Protein AF-W7CZD5-F1 (afdb_monomer_lite)

Organism: NCBI:txid1265861

Foldseek 3Di:
DVVVVVVVVVVVLVVVLVVLLVVLVVLLVVLVVCCVPDPPVVSVVSNVVSVVSNVVSVVVVCCVVVVVVVD

Sequence (71 aa):
MAIIEIMKERYLYILLFVAAFAVSAVILWGGWRMRFSVPRIVAMLLFLIGLSLAISTLYLLLYVILGDATV

Radius of gyration: 16.36 Å; chains: 1; bounding box: 36×21×46 Å

Secondary structure (DSSP, 8-state):
-HHHHHHHHHHHHHHHHHHHHHHHHHHHHHHHHHTTTS-HHHHHHHHHHHHHHHHHHH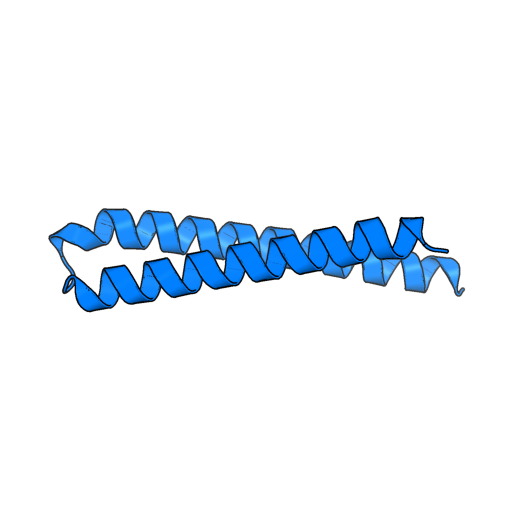HHHHHHHHHHH--

Structure (mmCIF, N/CA/C/O backbone):
data_AF-W7CZD5-F1
#
_entry.id   AF-W7CZD5-F1
#
loop_
_atom_site.group_PDB
_atom_site.id
_atom_site.type_symbol
_atom_site.label_atom_id
_atom_site.label_alt_id
_atom_site.label_comp_id
_atom_site.label_asym_id
_atom_site.label_entity_id
_atom_site.label_seq_id
_atom_site.pdbx_PDB_ins_code
_atom_site.Cartn_x
_atom_site.Cartn_y
_atom_site.Cartn_z
_atom_site.occupancy
_atom_site.B_iso_or_equiv
_atom_site.auth_seq_id
_atom_site.auth_comp_id
_atom_site.auth_asym_id
_atom_site.auth_atom_id
_atom_site.pdbx_PDB_model_num
ATOM 1 N N . MET A 1 1 ? 14.206 -12.499 -27.184 1.00 53.62 1 MET A N 1
ATOM 2 C CA . MET A 1 1 ? 13.679 -13.011 -25.897 1.00 53.62 1 MET A CA 1
ATOM 3 C C . MET A 1 1 ? 13.754 -11.977 -24.777 1.00 53.62 1 MET A C 1
ATOM 5 O O . MET A 1 1 ? 12.746 -11.822 -24.107 1.00 53.62 1 MET A O 1
ATOM 9 N N . ALA A 1 2 ? 14.835 -11.196 -24.649 1.00 59.62 2 ALA A N 1
ATOM 10 C CA . ALA A 1 2 ? 15.006 -10.200 -23.575 1.00 59.62 2 ALA A CA 1
ATOM 11 C C . ALA A 1 2 ? 13.875 -9.150 -23.431 1.00 59.62 2 ALA A C 1
ATOM 13 O O . ALA A 1 2 ? 13.473 -8.822 -22.323 1.00 59.62 2 ALA A O 1
ATOM 14 N N . ILE A 1 3 ? 13.294 -8.660 -24.535 1.00 61.50 3 ILE A N 1
ATOM 15 C CA . ILE A 1 3 ? 12.224 -7.636 -24.490 1.00 61.50 3 ILE A CA 1
ATOM 16 C C . ILE A 1 3 ? 10.937 -8.173 -23.831 1.00 61.50 3 ILE A C 1
ATOM 18 O O . ILE A 1 3 ? 10.231 -7.437 -23.147 1.00 61.50 3 ILE A O 1
ATOM 22 N N . ILE A 1 4 ? 10.637 -9.465 -24.004 1.00 64.19 4 ILE A N 1
ATOM 23 C CA . ILE A 1 4 ? 9.421 -10.092 -23.459 1.00 64.19 4 ILE A CA 1
ATOM 24 C C . ILE A 1 4 ? 9.551 -10.301 -21.945 1.00 64.19 4 ILE A C 1
ATOM 26 O O . ILE A 1 4 ? 8.566 -10.152 -21.225 1.00 64.19 4 ILE A O 1
ATOM 30 N N . GLU A 1 5 ? 10.750 -10.622 -21.458 1.00 64.50 5 GLU A N 1
ATOM 31 C CA . GLU A 1 5 ? 11.023 -10.761 -20.021 1.00 64.50 5 GLU A CA 1
ATOM 32 C C . GLU A 1 5 ? 10.906 -9.413 -19.306 1.00 64.50 5 GLU A C 1
ATOM 34 O O . GLU A 1 5 ? 10.159 -9.312 -18.337 1.00 64.50 5 GLU A O 1
ATOM 39 N N . ILE A 1 6 ? 11.494 -8.354 -19.872 1.00 64.00 6 ILE A N 1
ATOM 40 C CA . ILE A 1 6 ? 11.378 -6.988 -19.338 1.00 64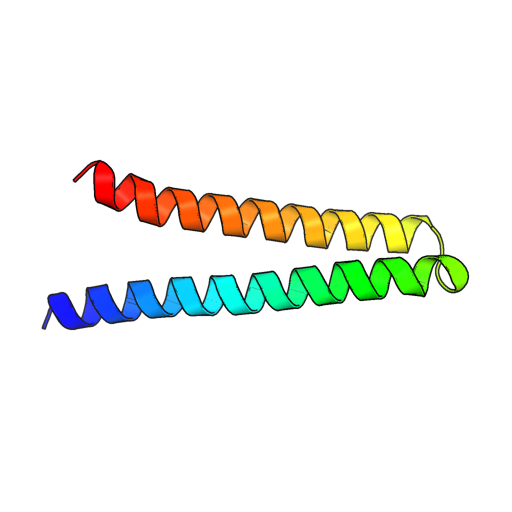.00 6 ILE A CA 1
ATOM 41 C C . ILE A 1 6 ? 9.910 -6.533 -19.316 1.00 64.00 6 ILE A C 1
ATOM 43 O O . ILE A 1 6 ? 9.433 -5.986 -18.324 1.00 64.00 6 ILE A O 1
ATOM 47 N N . MET A 1 7 ? 9.148 -6.790 -20.386 1.00 62.62 7 MET A N 1
ATOM 48 C CA . MET A 1 7 ? 7.720 -6.453 -20.423 1.00 62.62 7 MET A CA 1
ATOM 49 C C . MET A 1 7 ? 6.930 -7.195 -19.336 1.00 62.62 7 MET A C 1
ATOM 51 O O . MET A 1 7 ? 6.113 -6.577 -18.654 1.00 62.62 7 MET A O 1
ATOM 55 N N . LYS A 1 8 ? 7.184 -8.495 -19.131 1.00 70.69 8 LYS A N 1
ATOM 56 C CA . LYS A 1 8 ? 6.514 -9.296 -18.092 1.00 70.69 8 LYS A CA 1
ATOM 57 C C . LYS A 1 8 ? 6.797 -8.781 -16.685 1.00 70.69 8 LYS A C 1
ATOM 59 O O . LYS A 1 8 ? 5.861 -8.697 -15.892 1.00 70.69 8 LYS A O 1
ATOM 64 N N . GLU A 1 9 ? 8.038 -8.409 -16.387 1.00 66.81 9 GLU A N 1
ATOM 65 C CA . GLU A 1 9 ? 8.397 -7.839 -15.086 1.00 66.81 9 GLU A CA 1
ATOM 66 C C . GLU A 1 9 ? 7.629 -6.542 -14.821 1.00 66.81 9 GLU A C 1
ATOM 68 O O . GLU A 1 9 ? 6.995 -6.403 -13.775 1.00 66.81 9 GLU A O 1
ATOM 73 N N . ARG A 1 10 ? 7.563 -5.636 -15.806 1.00 67.38 10 ARG A N 1
ATOM 74 C CA . ARG A 1 10 ? 6.803 -4.377 -15.691 1.00 67.38 10 ARG A CA 1
ATOM 75 C C . ARG A 1 10 ? 5.314 -4.617 -15.428 1.00 67.38 10 ARG A C 1
ATOM 77 O O . ARG A 1 10 ? 4.742 -3.976 -14.547 1.00 67.38 10 ARG A O 1
ATOM 84 N N . TYR A 1 11 ? 4.691 -5.565 -16.130 1.00 73.62 11 TYR A N 1
ATOM 85 C CA . TYR A 1 11 ? 3.291 -5.931 -15.879 1.00 73.62 11 TYR A CA 1
ATOM 86 C C . TYR A 1 11 ? 3.077 -6.522 -14.483 1.00 73.62 11 TYR A C 1
ATOM 88 O O . TYR A 1 11 ? 2.060 -6.235 -13.852 1.00 73.62 11 TYR A O 1
ATOM 96 N N . LEU A 1 12 ? 4.030 -7.308 -13.980 1.00 75.38 12 LEU A N 1
ATOM 97 C CA . LEU A 1 12 ? 3.953 -7.908 -12.652 1.00 75.38 12 LEU A CA 1
ATOM 98 C C . LEU A 1 12 ? 4.024 -6.839 -11.548 1.00 75.38 12 LEU A C 1
ATOM 100 O O . LEU A 1 12 ? 3.231 -6.887 -10.609 1.00 75.38 12 LEU A O 1
ATOM 104 N N . TYR A 1 13 ? 4.872 -5.816 -11.701 1.00 72.62 13 TYR A N 1
ATOM 105 C CA . TYR A 1 13 ? 4.910 -4.664 -10.789 1.00 72.62 13 TYR A CA 1
ATOM 106 C C . TYR A 1 13 ? 3.613 -3.851 -10.801 1.00 72.62 13 TYR A C 1
ATOM 108 O O . TYR A 1 13 ? 3.114 -3.480 -9.738 1.00 72.62 13 TYR A O 1
ATOM 116 N N . ILE A 1 14 ? 3.035 -3.606 -11.981 1.00 76.00 14 ILE A N 1
ATOM 117 C CA . ILE A 1 14 ? 1.748 -2.904 -12.105 1.00 76.00 14 ILE A CA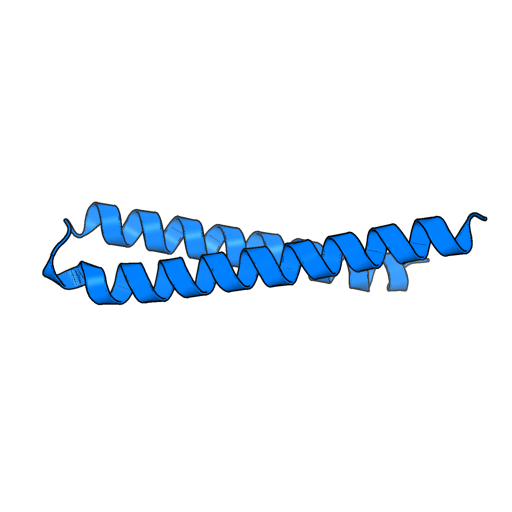 1
ATOM 118 C C . ILE A 1 14 ? 0.635 -3.712 -11.426 1.00 76.00 14 ILE A C 1
ATOM 120 O O . ILE A 1 14 ? -0.183 -3.152 -10.698 1.00 76.00 14 ILE A O 1
ATOM 124 N N . LEU A 1 15 ? 0.620 -5.035 -11.608 1.00 79.38 15 LEU A N 1
ATOM 125 C CA . LEU A 1 15 ? -0.363 -5.912 -10.975 1.00 79.38 15 LEU A CA 1
ATOM 126 C C . LEU A 1 15 ? -0.241 -5.888 -9.442 1.00 79.38 15 LEU A C 1
ATOM 128 O O . LEU A 1 15 ? -1.247 -5.755 -8.744 1.00 79.38 15 LEU A O 1
ATOM 132 N N . LEU A 1 16 ? 0.989 -5.964 -8.919 1.00 76.88 16 LEU A N 1
ATOM 133 C CA . LEU A 1 16 ? 1.268 -5.854 -7.485 1.00 76.88 16 LEU A CA 1
ATOM 134 C C . LEU A 1 16 ? 0.843 -4.494 -6.928 1.00 76.88 16 LEU A C 1
ATOM 136 O O . LEU A 1 16 ? 0.261 -4.438 -5.847 1.00 76.88 16 LEU A O 1
ATOM 140 N N . PHE A 1 17 ? 1.074 -3.412 -7.675 1.00 74.88 17 PHE A N 1
ATOM 141 C CA . PHE A 1 17 ? 0.633 -2.071 -7.301 1.00 74.88 17 PHE A CA 1
ATOM 142 C C . PHE A 1 17 ? -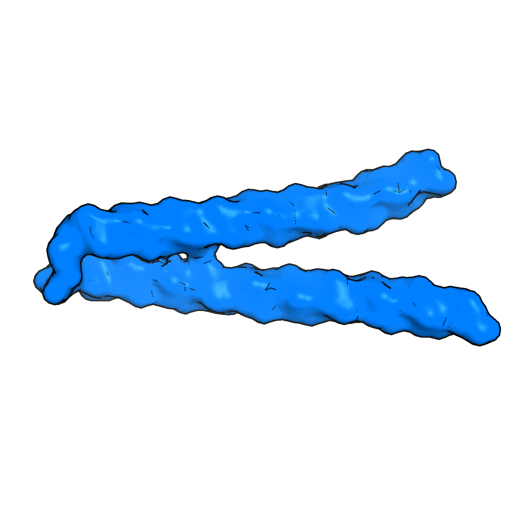0.892 -1.995 -7.181 1.00 74.88 17 PHE A C 1
ATOM 144 O O . PHE A 1 17 ? -1.405 -1.539 -6.162 1.00 74.88 17 PHE A O 1
ATOM 151 N N . VAL A 1 18 ? -1.627 -2.490 -8.182 1.00 80.12 18 VAL A N 1
ATOM 152 C CA . VAL A 1 18 ? -3.099 -2.489 -8.173 1.00 80.12 18 VAL A CA 1
ATOM 153 C C . VAL A 1 18 ? -3.646 -3.335 -7.020 1.00 80.12 18 VAL A C 1
ATOM 155 O O . VAL A 1 18 ? -4.558 -2.896 -6.318 1.00 80.12 18 VAL A O 1
ATOM 158 N N . ALA A 1 19 ? -3.068 -4.515 -6.777 1.00 79.31 19 ALA A N 1
ATOM 159 C CA . ALA A 1 19 ? -3.473 -5.384 -5.675 1.00 79.31 19 ALA A CA 1
ATOM 160 C C . ALA A 1 19 ? -3.217 -4.734 -4.306 1.00 79.31 19 ALA A C 1
ATOM 162 O O . ALA A 1 19 ? -4.112 -4.693 -3.462 1.00 79.31 19 ALA A O 1
ATOM 163 N N . ALA A 1 20 ? -2.026 -4.172 -4.092 1.00 75.25 20 ALA A N 1
ATOM 164 C CA . ALA A 1 20 ? -1.675 -3.496 -2.848 1.00 75.25 20 ALA A CA 1
ATOM 165 C C . ALA A 1 20 ? -2.515 -2.228 -2.621 1.00 75.25 20 ALA A C 1
ATOM 167 O O . ALA A 1 20 ? -2.961 -1.982 -1.502 1.00 75.25 20 ALA A O 1
ATOM 168 N N . PHE A 1 21 ? -2.812 -1.464 -3.676 1.00 78.94 21 PHE A N 1
ATOM 169 C CA . PHE A 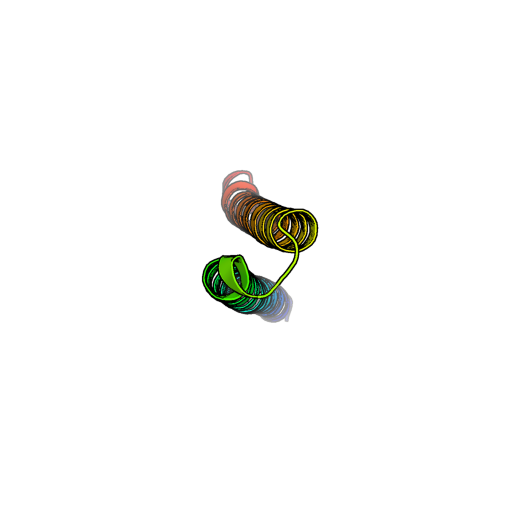1 21 ? -3.696 -0.303 -3.596 1.00 78.94 21 PHE A CA 1
ATOM 170 C C . PHE A 1 21 ? -5.126 -0.700 -3.206 1.00 78.94 21 PHE A C 1
ATOM 172 O O . PHE A 1 21 ? -5.722 -0.080 -2.324 1.00 78.94 21 PHE A O 1
ATOM 179 N N . ALA A 1 22 ? -5.659 -1.772 -3.802 1.00 81.69 22 ALA A N 1
ATOM 180 C CA . ALA A 1 22 ? -6.973 -2.304 -3.452 1.00 81.69 22 ALA A CA 1
ATOM 181 C C . ALA A 1 22 ? -7.026 -2.772 -1.987 1.00 81.69 22 ALA A C 1
ATOM 183 O O . ALA A 1 22 ? -7.967 -2.434 -1.270 1.00 81.69 22 ALA A O 1
ATOM 184 N N . VAL A 1 23 ? -5.998 -3.482 -1.511 1.00 81.62 23 VAL A N 1
ATOM 185 C CA . VAL A 1 23 ? -5.897 -3.914 -0.107 1.00 81.62 23 VAL A CA 1
ATOM 186 C C . VAL A 1 23 ? -5.840 -2.710 0.834 1.00 81.62 23 VAL A C 1
ATOM 188 O O . VAL A 1 23 ? -6.604 -2.657 1.796 1.00 81.62 23 VAL A O 1
ATOM 191 N N . SER A 1 24 ? -5.014 -1.705 0.538 1.00 75.62 24 SER A N 1
ATOM 192 C CA . SER A 1 24 ? -4.934 -0.473 1.333 1.00 75.62 24 SER A CA 1
ATOM 193 C C . SER A 1 24 ? -6.273 0.265 1.383 1.00 75.62 24 SER A C 1
ATOM 195 O O . SER A 1 24 ? -6.696 0.691 2.457 1.00 75.62 24 SER A O 1
ATOM 197 N N . ALA A 1 25 ? -6.993 0.358 0.262 1.00 77.94 25 ALA A N 1
ATOM 198 C CA . ALA A 1 25 ? -8.325 0.960 0.213 1.00 77.94 25 ALA A CA 1
ATOM 199 C C . ALA A 1 25 ? -9.344 0.187 1.070 1.00 77.94 25 ALA A C 1
ATOM 201 O O . ALA A 1 25 ? -10.121 0.798 1.806 1.00 77.94 25 ALA A O 1
ATOM 202 N N . VAL A 1 26 ? -9.307 -1.149 1.039 1.00 82.50 26 VAL A N 1
ATOM 203 C CA . VAL A 1 26 ? -10.160 -2.010 1.874 1.00 82.50 26 VAL A CA 1
ATOM 204 C C . VAL A 1 26 ? -9.835 -1.842 3.358 1.00 82.50 26 VAL A C 1
ATOM 206 O O . VAL A 1 26 ? -10.753 -1.744 4.171 1.00 82.50 26 VAL A O 1
ATOM 209 N N . ILE A 1 27 ? -8.555 -1.756 3.725 1.00 80.38 27 ILE A N 1
ATOM 210 C CA . ILE A 1 27 ? -8.118 -1.542 5.113 1.00 80.38 27 ILE A CA 1
ATOM 211 C C . ILE A 1 27 ? -8.551 -0.161 5.612 1.00 80.38 27 ILE A C 1
ATOM 213 O O . ILE A 1 27 ? -9.052 -0.049 6.729 1.00 80.38 27 ILE A O 1
ATOM 217 N N . LEU A 1 28 ? -8.422 0.883 4.792 1.00 77.88 28 LEU A N 1
ATOM 218 C CA . LEU A 1 28 ? -8.869 2.235 5.134 1.00 77.88 28 LEU A CA 1
ATOM 219 C C . LEU A 1 28 ? -10.394 2.301 5.291 1.00 77.88 28 LEU A C 1
ATOM 221 O O . LEU A 1 28 ? -10.893 2.869 6.265 1.00 77.88 28 LEU A O 1
ATOM 225 N N . TRP A 1 29 ? -11.138 1.663 4.385 1.00 79.81 29 TRP A N 1
ATOM 226 C CA . TRP A 1 29 ? -12.596 1.570 4.457 1.00 79.81 29 TRP A CA 1
ATOM 227 C C . TRP A 1 29 ? -13.063 0.770 5.683 1.00 79.81 29 TRP A C 1
ATOM 229 O O . TRP A 1 29 ? -13.969 1.186 6.412 1.00 79.81 29 TRP A O 1
ATOM 239 N N . GLY A 1 30 ? -12.415 -0.368 5.943 1.00 75.31 30 GLY A N 1
ATOM 240 C CA . GLY A 1 30 ? -12.664 -1.226 7.098 1.00 75.31 30 GLY A CA 1
ATOM 241 C C . GLY A 1 30 ? -12.338 -0.524 8.414 1.00 75.31 30 GLY A C 1
ATOM 242 O O . GLY A 1 30 ? -13.180 -0.488 9.308 1.00 75.31 30 GLY A O 1
ATOM 243 N N . GLY A 1 31 ? -11.174 0.120 8.510 1.00 69.00 31 GLY A N 1
ATOM 244 C CA . GLY A 1 31 ? -10.754 0.909 9.668 1.00 69.00 31 GLY A CA 1
ATOM 245 C C . GLY A 1 31 ? -11.691 2.084 9.964 1.00 69.00 31 GLY A C 1
ATOM 246 O O . GLY A 1 31 ? -11.964 2.372 11.131 1.00 69.00 31 GLY A O 1
ATOM 247 N N . TRP A 1 32 ? -12.260 2.715 8.929 1.00 69.19 32 TRP A N 1
ATOM 248 C CA . TRP A 1 32 ? -13.261 3.773 9.090 1.00 69.19 32 TRP A CA 1
ATOM 249 C C . TRP A 1 32 ? -14.582 3.253 9.673 1.00 69.19 32 TRP A C 1
ATOM 251 O O . TRP A 1 32 ? -15.142 3.870 10.579 1.00 69.19 32 TRP A O 1
ATOM 261 N N . ARG A 1 33 ? -15.069 2.092 9.211 1.00 69.69 33 ARG A N 1
ATOM 262 C CA . ARG A 1 33 ? -16.288 1.458 9.755 1.00 69.69 33 ARG A CA 1
ATOM 263 C C . ARG A 1 33 ? -16.082 0.843 11.140 1.00 69.69 33 ARG A C 1
ATOM 265 O O . ARG A 1 33 ? -16.984 0.891 11.969 1.00 69.69 33 ARG A O 1
ATOM 272 N N . MET A 1 34 ? -14.894 0.313 11.417 1.00 62.72 34 MET A N 1
ATOM 273 C CA . MET A 1 34 ? -14.539 -0.314 12.695 1.00 62.72 34 MET A CA 1
ATOM 274 C C . MET A 1 34 ? -14.336 0.685 13.838 1.00 62.72 34 MET A C 1
ATOM 276 O O . MET A 1 34 ? -14.279 0.274 14.995 1.00 62.72 34 MET A O 1
ATOM 280 N N . ARG A 1 35 ? -14.293 1.993 13.552 1.00 62.50 35 ARG A N 1
ATOM 281 C CA . ARG A 1 35 ? -14.109 3.064 14.548 1.00 62.50 35 ARG A CA 1
ATOM 282 C C . ARG A 1 35 ? -15.165 3.070 15.665 1.00 62.50 35 ARG A C 1
ATOM 284 O O . ARG A 1 35 ? -14.919 3.667 16.709 1.00 62.50 35 ARG A O 1
ATOM 291 N N . PHE A 1 36 ? -16.306 2.410 15.444 1.00 64.19 36 PHE A N 1
ATOM 292 C CA . PHE A 1 36 ? -17.400 2.258 16.408 1.00 64.19 36 PHE A CA 1
ATOM 293 C C . PHE A 1 36 ? -17.428 0.896 17.128 1.00 64.19 36 PHE A C 1
ATOM 295 O O . PHE A 1 36 ? -18.110 0.776 18.140 1.00 64.19 36 PHE A O 1
ATOM 302 N N . SER A 1 37 ? -16.699 -0.117 16.642 1.00 66.62 37 SER A N 1
ATOM 303 C CA . SER A 1 37 ? -16.773 -1.503 17.151 1.00 66.62 37 SER A CA 1
ATOM 304 C C . SER A 1 37 ? -15.440 -2.056 17.663 1.00 66.62 37 SER A C 1
ATOM 306 O O . SER A 1 37 ? -15.424 -3.095 18.313 1.00 66.62 37 SER A O 1
ATOM 308 N N . VAL A 1 38 ? -14.318 -1.394 17.367 1.00 69.56 38 VAL A N 1
ATOM 309 C CA . VAL A 1 38 ? -12.963 -1.889 17.648 1.00 69.56 38 VAL A CA 1
ATOM 310 C C . VAL A 1 38 ? -12.180 -0.825 18.430 1.00 69.56 38 VAL A C 1
ATOM 312 O O . VAL A 1 38 ? -12.337 0.369 18.155 1.00 69.56 38 VAL A O 1
ATOM 315 N N . PRO A 1 39 ? -11.332 -1.208 19.406 1.00 76.06 39 PRO A N 1
ATOM 316 C CA . PRO A 1 39 ? -10.511 -0.265 20.159 1.00 76.06 39 PRO A CA 1
ATOM 317 C C . PRO A 1 39 ? -9.728 0.690 19.248 1.00 76.06 39 PRO A C 1
ATOM 319 O O . PRO A 1 39 ? -9.071 0.266 18.295 1.00 76.06 39 PRO A O 1
ATOM 322 N N . ARG A 1 40 ? -9.764 1.993 19.575 1.00 75.50 40 ARG A N 1
ATOM 323 C CA . ARG A 1 40 ? -9.143 3.090 18.798 1.00 75.50 40 ARG A CA 1
ATOM 324 C C . ARG A 1 40 ? -7.704 2.804 18.367 1.00 75.50 40 ARG A C 1
ATOM 326 O O . ARG A 1 40 ? -7.327 3.169 17.260 1.00 75.50 40 ARG A O 1
ATOM 333 N N . ILE A 1 41 ? -6.927 2.149 19.228 1.00 78.06 41 ILE A N 1
ATOM 334 C CA . ILE A 1 41 ? -5.530 1.778 18.967 1.00 78.06 41 ILE A CA 1
ATOM 335 C C . ILE A 1 41 ? -5.426 0.838 17.762 1.00 78.06 41 ILE A C 1
ATOM 337 O O . ILE A 1 41 ? -4.599 1.059 16.886 1.00 78.06 41 ILE A O 1
ATOM 341 N N . VAL A 1 42 ? -6.297 -0.167 17.668 1.00 78.88 42 VAL A N 1
ATOM 342 C CA . VAL A 1 42 ? -6.289 -1.137 16.564 1.00 78.88 42 VAL A CA 1
ATOM 343 C C . VAL A 1 42 ? -6.684 -0.460 15.253 1.00 78.88 42 VAL A C 1
ATOM 345 O O . VAL A 1 42 ? -6.024 -0.661 14.239 1.00 78.88 42 VAL A O 1
ATOM 348 N N . ALA A 1 43 ? -7.700 0.408 15.275 1.00 71.88 43 ALA A N 1
ATOM 349 C CA . ALA A 1 43 ? -8.081 1.193 14.100 1.00 71.88 43 ALA A CA 1
ATOM 350 C C . ALA A 1 43 ? -6.944 2.126 13.635 1.00 71.88 43 ALA A C 1
ATOM 352 O O . ALA A 1 43 ? -6.710 2.269 12.437 1.00 71.88 43 ALA A O 1
ATOM 353 N N . MET A 1 44 ? -6.210 2.727 14.577 1.00 79.75 44 MET A N 1
ATOM 354 C CA . MET A 1 44 ? -5.057 3.581 14.290 1.00 79.75 44 MET A CA 1
ATOM 355 C C . MET A 1 44 ? -3.881 2.786 13.707 1.00 79.75 44 MET A C 1
ATOM 357 O O . MET A 1 44 ? -3.280 3.231 12.735 1.00 79.75 44 MET A O 1
ATOM 361 N N . LEU A 1 45 ? -3.592 1.591 14.229 1.00 82.44 45 LEU A N 1
ATOM 362 C CA . LEU A 1 45 ? -2.561 0.703 13.681 1.00 82.44 45 LEU A CA 1
ATOM 363 C C . LEU A 1 45 ? -2.907 0.229 12.265 1.00 82.44 45 LEU A C 1
ATOM 365 O O . LEU A 1 45 ? -2.063 0.310 11.378 1.00 82.44 45 LEU A O 1
ATOM 369 N N . LEU A 1 46 ? -4.150 -0.198 12.023 1.00 80.62 46 LEU A N 1
ATOM 370 C CA . LEU A 1 46 ? -4.608 -0.596 10.687 1.00 80.62 46 LEU A CA 1
ATOM 371 C C . LEU A 1 46 ? -4.511 0.559 9.684 1.00 80.62 46 LEU A C 1
ATOM 373 O O . LEU A 1 46 ? -4.067 0.360 8.555 1.00 80.62 46 LEU A O 1
ATOM 377 N N . PHE A 1 47 ? -4.862 1.775 10.109 1.00 76.38 47 PHE A N 1
ATOM 378 C CA . PHE A 1 47 ? -4.704 2.974 9.291 1.00 76.38 47 PHE A CA 1
ATOM 379 C C . PHE A 1 47 ? -3.233 3.245 8.947 1.00 76.38 47 PHE A C 1
ATOM 381 O O . PHE A 1 47 ? -2.918 3.498 7.788 1.00 76.38 47 PHE A O 1
ATOM 388 N N . LEU A 1 48 ? -2.324 3.149 9.924 1.00 82.81 48 LEU A N 1
ATOM 389 C CA . LEU A 1 48 ? -0.887 3.341 9.702 1.00 82.81 48 LEU A CA 1
ATOM 390 C C . LEU A 1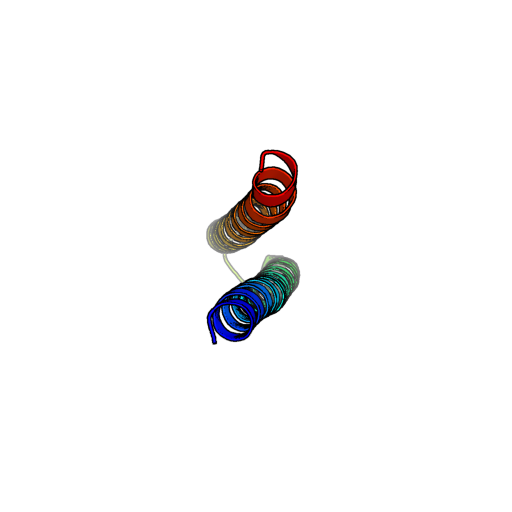 48 ? -0.289 2.276 8.773 1.00 82.81 48 LEU A C 1
ATOM 392 O O . LEU A 1 48 ? 0.546 2.613 7.939 1.00 82.81 48 LEU A O 1
ATOM 396 N N . ILE A 1 49 ? -0.736 1.020 8.873 1.00 84.31 49 ILE A N 1
ATOM 397 C CA . ILE A 1 49 ? -0.322 -0.065 7.969 1.00 84.31 49 ILE A CA 1
ATOM 398 C C . ILE A 1 49 ? -0.797 0.216 6.539 1.00 84.31 49 ILE A C 1
ATOM 400 O O . ILE A 1 49 ? -0.004 0.139 5.604 1.00 84.31 49 ILE A O 1
ATOM 404 N N . GLY A 1 50 ? -2.070 0.586 6.359 1.00 78.62 50 GLY A N 1
ATOM 405 C CA . GLY A 1 50 ? -2.597 0.954 5.041 1.00 78.62 50 GLY A CA 1
ATOM 406 C C . GLY A 1 50 ? -1.885 2.173 4.447 1.00 78.62 50 GLY A C 1
ATOM 407 O O . GLY A 1 50 ? -1.581 2.199 3.255 1.00 78.62 50 GLY A O 1
ATOM 408 N N . LEU A 1 51 ? -1.557 3.161 5.284 1.00 80.94 51 LEU A N 1
ATOM 409 C CA . LEU A 1 51 ? -0.812 4.347 4.874 1.00 80.94 51 LEU A CA 1
ATOM 410 C C . LEU A 1 51 ? 0.631 4.012 4.471 1.00 80.94 51 LEU A C 1
ATOM 412 O O . LEU A 1 51 ? 1.093 4.501 3.442 1.00 80.94 51 LEU A O 1
ATOM 416 N N . SER A 1 52 ? 1.339 3.174 5.237 1.00 83.19 52 SER A N 1
ATOM 417 C CA . SER A 1 52 ? 2.714 2.792 4.894 1.00 83.19 52 SER A CA 1
ATOM 418 C C . SER A 1 52 ? 2.756 1.984 3.600 1.00 83.19 52 SER A C 1
ATOM 420 O O . SER A 1 52 ? 3.578 2.281 2.736 1.00 83.19 52 SER A O 1
ATOM 422 N N . LEU A 1 53 ? 1.812 1.054 3.410 1.00 80.56 53 LEU A N 1
ATOM 423 C CA . LEU A 1 53 ? 1.668 0.298 2.169 1.00 80.56 53 LEU A CA 1
ATOM 424 C C . LEU A 1 53 ? 1.445 1.230 0.980 1.00 80.56 53 LEU A C 1
ATOM 426 O O . LEU A 1 53 ? 2.140 1.088 -0.021 1.00 80.56 53 LEU A O 1
ATOM 430 N N . ALA A 1 54 ? 0.546 2.212 1.109 1.00 78.38 54 ALA A N 1
ATOM 431 C CA . ALA A 1 54 ? 0.292 3.201 0.064 1.00 78.38 54 ALA A CA 1
ATOM 432 C C . ALA A 1 54 ? 1.562 3.990 -0.311 1.00 78.38 54 ALA A C 1
ATOM 434 O O . ALA A 1 54 ? 1.869 4.137 -1.498 1.00 78.38 54 ALA A O 1
ATOM 435 N N . ILE A 1 55 ? 2.334 4.441 0.685 1.00 81.75 55 ILE A N 1
ATOM 436 C CA . ILE A 1 55 ? 3.603 5.154 0.475 1.00 81.75 55 ILE A CA 1
ATOM 437 C C . ILE A 1 55 ? 4.635 4.246 -0.206 1.00 81.75 55 ILE A C 1
ATOM 439 O O . ILE A 1 55 ? 5.269 4.669 -1.170 1.00 81.75 55 ILE A O 1
ATOM 443 N N . SER A 1 56 ? 4.784 2.994 0.236 1.00 79.12 56 SER A N 1
ATOM 444 C CA . SER A 1 56 ? 5.700 2.028 -0.380 1.00 79.12 56 SER A CA 1
ATOM 445 C C . SER A 1 56 ? 5.331 1.733 -1.833 1.00 79.12 56 SER A C 1
ATOM 447 O O . SER A 1 56 ? 6.210 1.715 -2.694 1.00 79.12 56 SER A O 1
ATOM 449 N N . THR A 1 57 ? 4.042 1.565 -2.143 1.00 77.50 57 THR A N 1
ATOM 450 C CA . THR A 1 57 ? 3.586 1.409 -3.531 1.00 77.50 57 THR A CA 1
ATOM 451 C C . THR A 1 57 ? 3.852 2.649 -4.373 1.00 77.50 57 THR A C 1
ATOM 453 O O . THR A 1 57 ? 4.286 2.520 -5.515 1.00 77.50 57 THR A O 1
ATOM 456 N N . LEU A 1 58 ? 3.636 3.848 -3.825 1.00 81.19 58 LEU A N 1
ATOM 457 C CA . LEU A 1 58 ? 3.919 5.100 -4.524 1.00 81.19 58 LEU A CA 1
ATOM 458 C C . LEU A 1 58 ? 5.420 5.254 -4.805 1.00 81.19 58 LEU A C 1
ATOM 460 O O . LEU A 1 58 ? 5.802 5.650 -5.902 1.00 81.19 58 LEU A O 1
ATOM 464 N N . TYR A 1 59 ? 6.268 4.895 -3.841 1.00 79.25 59 TYR A N 1
ATOM 465 C CA . TYR A 1 59 ? 7.718 4.903 -4.003 1.00 79.25 59 TYR A CA 1
ATOM 466 C C . TYR A 1 59 ? 8.176 3.933 -5.098 1.00 79.25 59 TYR A C 1
ATOM 468 O O . TYR A 1 59 ? 8.973 4.316 -5.947 1.00 79.25 59 TYR A O 1
ATOM 476 N N . LEU A 1 60 ? 7.638 2.708 -5.129 1.00 76.19 60 LEU A N 1
ATOM 477 C CA . LEU A 1 60 ? 7.939 1.739 -6.188 1.00 76.19 60 LEU A CA 1
ATOM 478 C C . LEU A 1 60 ? 7.493 2.237 -7.566 1.00 76.19 60 LEU A C 1
ATOM 480 O O . LEU A 1 60 ? 8.238 2.098 -8.531 1.00 76.19 60 LEU A O 1
ATOM 484 N N . LEU A 1 61 ? 6.312 2.855 -7.660 1.00 77.81 61 LEU A N 1
ATOM 485 C CA . LEU A 1 61 ? 5.828 3.458 -8.902 1.00 77.81 61 LEU A CA 1
ATOM 486 C C . LEU A 1 61 ? 6.782 4.559 -9.388 1.00 77.81 61 LEU A C 1
ATOM 488 O O . LEU A 1 61 ? 7.175 4.567 -10.552 1.00 77.81 61 LEU A O 1
ATOM 492 N N . LEU A 1 62 ? 7.184 5.461 -8.489 1.00 77.38 62 LEU A N 1
ATOM 493 C CA . LEU A 1 62 ? 8.150 6.512 -8.797 1.00 77.38 62 LEU A CA 1
ATOM 494 C C . LEU A 1 62 ? 9.498 5.925 -9.203 1.00 77.38 62 LEU A C 1
ATOM 496 O O . LEU A 1 62 ? 10.057 6.380 -10.186 1.00 77.38 62 LEU A O 1
ATOM 500 N N . TYR A 1 63 ? 9.996 4.900 -8.512 1.00 76.38 63 TYR A N 1
ATOM 501 C CA . TYR A 1 63 ? 11.247 4.230 -8.862 1.00 76.38 63 TYR A CA 1
ATOM 502 C C . TYR A 1 63 ? 11.198 3.618 -10.267 1.00 76.38 63 TYR A C 1
ATOM 504 O O . TYR A 1 63 ? 12.140 3.778 -11.034 1.00 76.38 63 TYR A O 1
ATOM 512 N N . VAL A 1 64 ? 10.085 2.979 -10.638 1.00 72.88 64 VAL A N 1
ATOM 513 C CA . VAL A 1 64 ? 9.899 2.417 -11.984 1.00 72.88 64 VAL A CA 1
ATOM 514 C C . VAL A 1 64 ? 9.829 3.516 -13.049 1.00 72.88 64 VAL A C 1
ATOM 516 O O . VAL A 1 64 ? 10.392 3.338 -14.122 1.00 72.88 64 VAL A O 1
ATOM 519 N N . ILE A 1 65 ? 9.164 4.644 -12.777 1.00 72.38 65 ILE A N 1
ATOM 520 C CA . ILE A 1 65 ? 9.045 5.759 -13.734 1.00 72.38 65 ILE A CA 1
ATOM 521 C C . ILE A 1 65 ? 10.369 6.530 -13.861 1.00 72.38 65 ILE A C 1
ATOM 523 O O . ILE A 1 65 ? 10.802 6.825 -14.971 1.00 72.38 65 ILE A O 1
ATOM 527 N N . LEU A 1 66 ? 11.014 6.868 -12.740 1.00 68.31 66 LEU A N 1
ATOM 528 C CA . LEU A 1 66 ? 12.265 7.633 -12.719 1.00 68.31 66 LEU A CA 1
ATOM 529 C C . LEU A 1 66 ? 13.458 6.789 -13.164 1.00 68.31 66 LEU A C 1
ATOM 531 O O . LEU A 1 66 ? 14.337 7.314 -13.835 1.00 68.31 66 LEU A O 1
ATOM 535 N N . GLY A 1 67 ? 13.479 5.499 -12.821 1.00 61.06 67 GLY A N 1
ATOM 536 C CA . GLY A 1 67 ? 14.497 4.561 -13.291 1.00 61.06 67 GLY A CA 1
ATOM 537 C C . GLY A 1 67 ? 14.500 4.429 -14.814 1.00 61.06 67 GLY A C 1
ATOM 538 O O . GLY A 1 67 ? 15.570 4.320 -15.401 1.00 61.06 67 GLY A O 1
ATOM 539 N N . ASP A 1 68 ? 13.330 4.538 -15.453 1.00 53.84 68 ASP A N 1
ATOM 540 C CA . ASP A 1 68 ? 13.190 4.597 -16.918 1.00 53.84 68 ASP A CA 1
ATOM 541 C C . ASP A 1 68 ? 13.610 5.963 -17.500 1.00 53.84 68 ASP A C 1
ATOM 543 O O . ASP A 1 68 ? 13.952 6.048 -18.671 1.00 53.84 68 ASP A O 1
ATOM 547 N N . ALA A 1 69 ? 13.587 7.040 -16.702 1.00 52.12 69 ALA A N 1
ATOM 548 C CA . ALA A 1 69 ? 13.957 8.394 -17.133 1.00 52.12 69 ALA A CA 1
ATOM 549 C C . ALA A 1 69 ? 15.464 8.694 -17.013 1.00 52.12 69 ALA A C 1
ATOM 551 O O . ALA A 1 69 ? 15.942 9.675 -17.581 1.00 52.12 69 ALA A O 1
ATOM 552 N N . THR A 1 70 ? 16.203 7.892 -16.243 1.00 50.59 70 THR A N 1
ATOM 553 C CA . THR A 1 70 ? 17.652 8.046 -16.024 1.00 50.59 70 THR A CA 1
ATOM 554 C C . THR A 1 70 ? 18.526 7.164 -16.921 1.00 50.59 70 THR A C 1
ATOM 556 O O . THR A 1 70 ? 19.749 7.231 -16.796 1.00 50.59 70 THR A O 1
ATOM 559 N N . VAL A 1 71 ? 17.925 6.338 -17.786 1.00 47.41 71 VAL A N 1
ATOM 560 C CA . VAL A 1 71 ? 18.615 5.461 -18.752 1.00 47.41 71 VAL A CA 1
ATOM 561 C C . VAL A 1 71 ? 18.494 6.021 -20.162 1.00 47.41 71 VAL A C 1
ATOM 563 O O . VAL A 1 71 ? 17.382 6.457 -20.528 1.00 47.41 71 VAL A O 1
#

pLDDT: mean 72.92, std 8.65, range [47.41, 84.31]